Protein AF-A0A357AK69-F1 (afdb_monomer_lite)

Sequence (45 aa):
MSKNRRKYDEEFKKRAVRMSYTSERAVTEVAKSLGITSNMIYLWR

Secondary structure (DSSP, 8-state):
------PPPHHHHHHHHHHHHHSSS-HHHHHHHHTS-HHHHHHH-

Radius of gyration: 10.85 Å; chains: 1; bounding box: 28×16×28 Å

Structure (mmCIF, N/CA/C/O backbone):
data_AF-A0A357AK69-F1
#
_entry.id   AF-A0A357AK69-F1
#
loop_
_atom_site.group_PDB
_atom_site.id
_atom_site.type_symbol
_atom_site.label_atom_id
_atom_site.label_alt_id
_atom_site.label_comp_id
_atom_site.label_asym_id
_atom_site.label_entity_id
_atom_site.label_seq_id
_atom_site.pdbx_PDB_ins_code
_atom_site.Cartn_x
_atom_site.Cartn_y
_atom_site.Cartn_z
_atom_site.occupancy
_atom_site.B_iso_or_equiv
_atom_site.auth_seq_id
_atom_site.auth_comp_id
_atom_site.auth_asym_id
_atom_site.auth_atom_id
_atom_site.pdbx_PDB_model_num
ATOM 1 N N . MET A 1 1 ? -19.611 6.771 15.895 1.00 41.59 1 MET A N 1
ATOM 2 C CA . MET A 1 1 ? -19.104 5.622 15.110 1.00 41.59 1 MET A CA 1
ATOM 3 C C . MET A 1 1 ? -17.581 5.645 15.123 1.00 41.59 1 MET A C 1
ATOM 5 O O . MET A 1 1 ? -16.966 6.340 14.320 1.00 41.59 1 MET A O 1
ATOM 9 N N . SER A 1 2 ? -16.963 4.957 16.079 1.00 51.69 2 SER A N 1
ATOM 10 C CA . SER A 1 2 ? -15.506 4.859 16.202 1.00 51.69 2 SER A CA 1
ATOM 11 C C . SER A 1 2 ? -14.986 4.050 15.015 1.00 51.69 2 SER A C 1
ATOM 13 O O . SER A 1 2 ? -15.151 2.834 14.978 1.00 51.69 2 SER A O 1
ATOM 15 N N . LYS A 1 3 ? -14.414 4.715 14.000 1.00 60.88 3 LYS A N 1
ATOM 16 C CA . LYS A 1 3 ? -13.711 4.029 12.907 1.00 60.88 3 LYS A CA 1
ATOM 17 C C . LYS A 1 3 ? -12.575 3.242 13.547 1.00 60.88 3 LYS A C 1
ATOM 19 O O . LYS A 1 3 ? -11.562 3.827 13.921 1.00 60.88 3 LYS A O 1
ATOM 24 N N . ASN A 1 4 ? -12.787 1.943 13.727 1.00 61.97 4 ASN A N 1
ATOM 25 C CA . ASN A 1 4 ? -11.810 1.029 14.287 1.00 61.97 4 ASN A CA 1
ATOM 26 C C . ASN A 1 4 ? -10.643 0.982 13.294 1.00 61.97 4 ASN A C 1
ATOM 28 O O . ASN A 1 4 ? -10.702 0.311 12.262 1.00 61.97 4 ASN A O 1
ATOM 32 N N . ARG A 1 5 ? -9.645 1.846 13.512 1.00 67.44 5 ARG A N 1
ATOM 33 C CA . ARG A 1 5 ? -8.483 1.963 12.635 1.00 67.44 5 ARG A CA 1
ATOM 34 C C . ARG A 1 5 ? -7.709 0.668 12.805 1.00 67.44 5 ARG A C 1
ATOM 36 O O . ARG A 1 5 ? -7.050 0.491 13.825 1.00 67.44 5 ARG A O 1
ATOM 43 N N . ARG A 1 6 ? -7.822 -0.237 11.826 1.00 72.62 6 ARG A N 1
ATOM 44 C CA . ARG A 1 6 ? -6.997 -1.446 11.757 1.00 72.62 6 ARG A CA 1
ATOM 45 C C . ARG A 1 6 ? -5.538 -1.015 11.911 1.00 72.62 6 ARG A C 1
ATOM 47 O O . ARG A 1 6 ? -5.003 -0.321 11.046 1.00 72.62 6 ARG A O 1
ATOM 54 N N . LYS A 1 7 ? -4.932 -1.352 13.051 1.00 76.62 7 LYS A N 1
ATOM 55 C CA . LYS A 1 7 ? -3.491 -1.221 13.244 1.00 76.62 7 LYS A CA 1
ATOM 56 C C . LYS A 1 7 ? -2.856 -2.370 12.479 1.00 76.62 7 LYS A C 1
ATOM 58 O O . LYS A 1 7 ? -3.142 -3.526 12.763 1.00 76.62 7 LYS A O 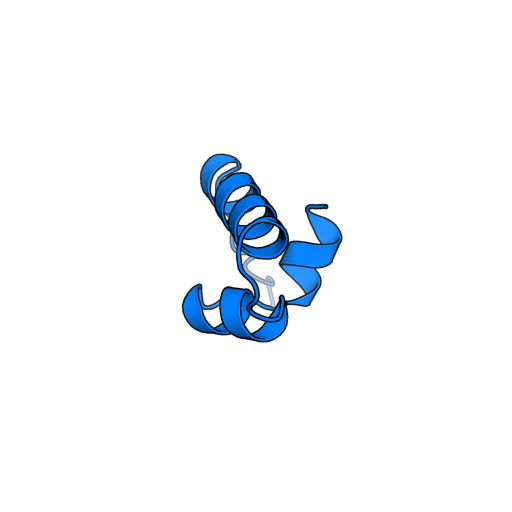1
ATOM 63 N N . TYR A 1 8 ? -2.054 -2.024 11.486 1.00 82.88 8 TYR A N 1
ATOM 64 C CA . TYR A 1 8 ? -1.196 -2.974 10.795 1.00 82.88 8 TYR A CA 1
ATOM 65 C C . TYR A 1 8 ? 0.199 -2.839 11.385 1.00 82.88 8 TYR A C 1
ATOM 67 O O . TYR A 1 8 ? 0.685 -1.713 11.528 1.00 82.88 8 TYR A O 1
ATOM 75 N N . ASP A 1 9 ? 0.821 -3.964 11.714 1.00 87.06 9 ASP A N 1
ATOM 76 C CA . ASP A 1 9 ? 2.211 -4.002 12.150 1.00 87.06 9 ASP A CA 1
ATOM 77 C C . ASP A 1 9 ? 3.148 -3.410 11.097 1.00 87.06 9 ASP A C 1
ATOM 79 O O . ASP A 1 9 ? 2.943 -3.562 9.891 1.00 87.06 9 ASP A O 1
ATOM 83 N N . GLU A 1 10 ? 4.223 -2.770 11.549 1.00 87.50 10 GLU A N 1
ATOM 84 C CA . GLU A 1 10 ? 5.249 -2.196 10.669 1.00 87.50 10 GLU A CA 1
ATOM 85 C C . GLU A 1 10 ? 5.863 -3.256 9.739 1.00 87.50 10 GLU A C 1
ATOM 87 O O . GLU A 1 10 ? 6.098 -3.005 8.558 1.00 87.50 10 GLU A O 1
ATOM 92 N N . GLU A 1 11 ? 6.036 -4.480 10.240 1.00 89.06 11 GLU A N 1
ATOM 93 C CA . GLU A 1 11 ? 6.443 -5.656 9.462 1.00 89.06 11 GLU A CA 1
ATOM 94 C C . GLU A 1 11 ? 5.465 -5.986 8.327 1.00 89.06 11 GLU A C 1
ATOM 96 O O . GLU A 1 11 ? 5.867 -6.407 7.240 1.00 89.06 11 GLU A O 1
ATOM 101 N N . PHE A 1 12 ? 4.162 -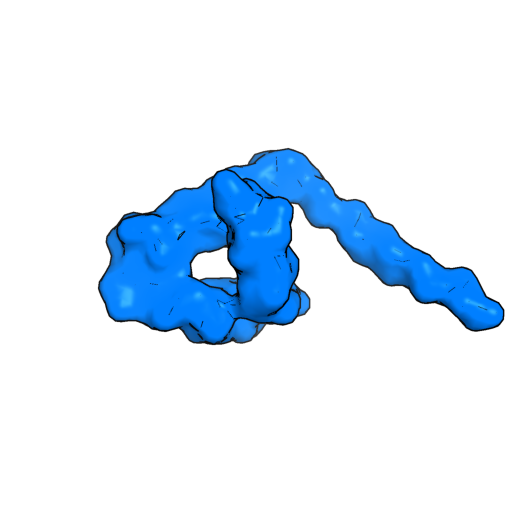5.813 8.558 1.00 89.00 12 PHE A N 1
ATOM 102 C CA . PHE A 1 12 ? 3.142 -6.031 7.537 1.00 89.00 12 PHE A CA 1
ATOM 103 C C . PHE A 1 12 ? 3.207 -4.944 6.461 1.00 89.00 12 PHE A C 1
ATOM 105 O O . PHE A 1 12 ?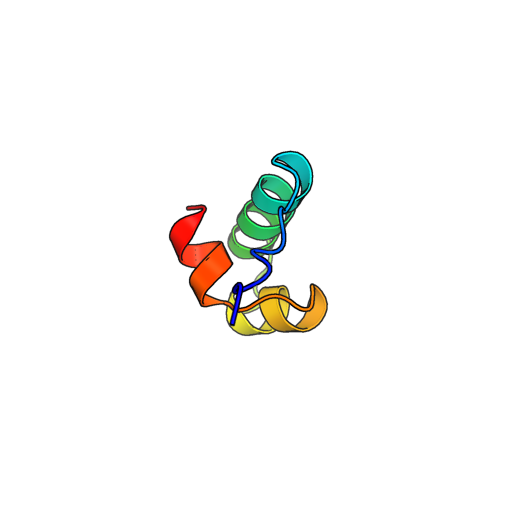 3.208 -5.257 5.270 1.00 89.00 12 PHE A O 1
ATOM 112 N N . LYS A 1 13 ? 3.348 -3.676 6.870 1.00 90.12 13 LYS A N 1
ATOM 113 C CA . LYS A 1 13 ? 3.479 -2.543 5.941 1.00 90.12 13 LYS A CA 1
ATOM 114 C C . LYS A 1 13 ? 4.701 -2.696 5.041 1.00 90.12 13 LYS A C 1
ATOM 116 O O . LYS A 1 13 ? 4.579 -2.625 3.820 1.00 90.12 13 LYS A O 1
ATOM 121 N N . LYS A 1 14 ? 5.864 -2.999 5.629 1.00 91.19 14 LYS A N 1
ATOM 122 C CA . LYS A 1 14 ? 7.119 -3.212 4.890 1.00 91.19 14 LYS A CA 1
ATOM 123 C C . LYS A 1 14 ? 7.018 -4.374 3.907 1.00 91.19 14 LYS A C 1
ATOM 125 O O . LYS A 1 14 ? 7.501 -4.253 2.783 1.00 91.19 14 LYS A O 1
ATOM 130 N N . ARG A 1 15 ? 6.373 -5.482 4.297 1.00 90.88 15 ARG A N 1
ATOM 131 C CA . ARG A 1 15 ? 6.123 -6.615 3.393 1.00 90.88 15 ARG A CA 1
ATOM 132 C C . ARG A 1 15 ? 5.220 -6.220 2.230 1.00 90.88 15 ARG A C 1
ATOM 134 O O . ARG A 1 15 ? 5.571 -6.527 1.097 1.00 90.88 15 ARG A O 1
ATOM 141 N N . ALA A 1 16 ? 4.120 -5.512 2.484 1.00 89.94 16 ALA A N 1
ATOM 142 C CA . ALA A 1 16 ? 3.201 -5.059 1.439 1.00 89.94 16 ALA A CA 1
ATOM 143 C C . ALA A 1 16 ? 3.886 -4.118 0.432 1.00 89.94 16 ALA A C 1
ATOM 145 O O . ALA A 1 16 ? 3.767 -4.313 -0.777 1.00 89.94 16 ALA A O 1
ATOM 146 N N . VAL A 1 17 ? 4.664 -3.150 0.927 1.00 90.38 17 VAL A N 1
ATOM 147 C CA . VAL A 1 17 ? 5.429 -2.218 0.087 1.00 90.38 17 VAL A CA 1
ATOM 148 C C . VAL A 1 17 ? 6.497 -2.965 -0.709 1.00 90.38 17 VAL A C 1
ATOM 150 O O . VAL A 1 17 ? 6.542 -2.831 -1.929 1.00 90.38 17 VAL A O 1
ATOM 153 N N . ARG A 1 18 ? 7.304 -3.825 -0.074 1.00 90.25 18 ARG A N 1
ATOM 154 C CA . ARG A 1 18 ? 8.32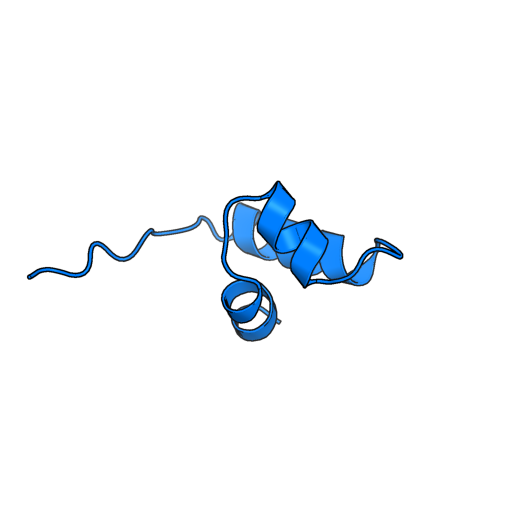2 -4.626 -0.774 1.00 90.25 18 ARG A CA 1
ATOM 155 C C . ARG A 1 18 ? 7.700 -5.478 -1.876 1.00 90.25 18 ARG A C 1
ATOM 157 O O . ARG A 1 18 ? 8.186 -5.446 -2.996 1.00 90.25 18 ARG A O 1
ATOM 164 N N . MET A 1 19 ? 6.605 -6.172 -1.575 1.00 87.56 19 MET A N 1
ATOM 165 C CA . MET A 1 19 ? 5.896 -7.016 -2.534 1.00 87.56 19 MET A CA 1
ATOM 166 C C . MET A 1 19 ? 5.383 -6.202 -3.728 1.00 87.56 19 MET A C 1
ATOM 168 O O . MET A 1 19 ? 5.470 -6.670 -4.854 1.00 87.56 19 MET A O 1
ATOM 172 N N . SER A 1 20 ? 4.937 -4.961 -3.508 1.00 85.38 20 SER A N 1
ATOM 173 C CA . SER A 1 20 ? 4.530 -4.064 -4.597 1.00 85.38 20 SER A CA 1
ATOM 174 C C . SER A 1 20 ? 5.682 -3.581 -5.488 1.00 85.38 20 SER A C 1
ATOM 176 O O . SER A 1 20 ? 5.451 -3.268 -6.648 1.00 85.38 20 SER A O 1
ATOM 178 N N . TYR A 1 21 ? 6.912 -3.532 -4.964 1.00 83.62 21 TYR A N 1
ATOM 179 C CA . TYR A 1 21 ? 8.109 -3.172 -5.731 1.00 83.62 21 TYR A CA 1
ATOM 180 C C . TYR A 1 21 ? 8.752 -4.362 -6.442 1.00 83.62 21 TYR A C 1
ATOM 182 O O . TYR A 1 21 ? 9.336 -4.196 -7.506 1.00 83.62 21 TYR A O 1
ATOM 190 N N . THR A 1 22 ? 8.714 -5.546 -5.830 1.00 81.12 22 THR A N 1
ATOM 191 C CA . THR A 1 22 ? 9.409 -6.732 -6.348 1.00 81.12 22 THR A CA 1
ATOM 192 C C . THR A 1 22 ? 8.553 -7.562 -7.288 1.00 81.12 22 THR A C 1
ATOM 194 O O . THR A 1 22 ? 9.087 -8.381 -8.026 1.00 81.12 22 THR A O 1
ATOM 197 N N . SER A 1 23 ? 7.229 -7.435 -7.212 1.00 70.50 23 SER A N 1
ATOM 198 C CA . SER A 1 23 ? 6.323 -8.203 -8.056 1.00 70.50 23 SER A CA 1
ATOM 199 C C . SER A 1 23 ? 6.022 -7.416 -9.328 1.00 70.50 23 SER A C 1
ATOM 201 O O . SER A 1 23 ? 5.710 -6.234 -9.263 1.00 70.50 23 SER A O 1
ATOM 203 N N . GLU A 1 24 ? 6.017 -8.090 -10.478 1.00 76.12 24 GLU A N 1
ATOM 204 C CA . GLU A 1 24 ? 5.480 -7.557 -11.745 1.00 76.12 24 GLU A CA 1
ATOM 205 C C . GLU A 1 24 ? 3.956 -7.310 -11.681 1.00 76.12 24 GLU A C 1
ATOM 207 O O . GLU A 1 24 ? 3.337 -6.857 -12.642 1.00 76.12 24 GLU A O 1
ATOM 212 N N . ARG A 1 25 ? 3.332 -7.625 -10.539 1.00 80.31 25 ARG A N 1
ATOM 213 C CA . ARG A 1 25 ? 1.906 -7.448 -10.268 1.00 80.31 25 ARG A CA 1
ATOM 214 C C . ARG A 1 25 ? 1.600 -6.025 -9.824 1.00 80.31 25 ARG A C 1
ATOM 216 O O . ARG A 1 25 ? 2.343 -5.413 -9.058 1.00 80.31 25 ARG A O 1
ATOM 223 N N . ALA A 1 26 ? 0.436 -5.529 -10.230 1.00 87.25 26 ALA A N 1
ATOM 224 C CA . ALA A 1 26 ? -0.019 -4.204 -9.835 1.00 87.25 26 ALA A CA 1
ATOM 225 C C . ALA A 1 26 ? -0.233 -4.103 -8.312 1.00 87.25 26 ALA A C 1
ATOM 227 O O . ALA A 1 26 ? -0.688 -5.044 -7.656 1.00 87.25 26 ALA A O 1
ATOM 228 N N . VAL A 1 27 ? 0.003 -2.910 -7.751 1.00 88.19 27 VAL A N 1
ATOM 229 C CA . VAL A 1 27 ? -0.238 -2.585 -6.327 1.00 88.19 27 VAL A CA 1
ATOM 230 C C . VAL A 1 27 ? -1.657 -2.977 -5.886 1.00 88.19 27 VAL A C 1
ATOM 232 O O . VAL A 1 27 ? -1.873 -3.406 -4.754 1.00 88.19 27 VAL A O 1
ATOM 235 N N . THR A 1 28 ? -2.633 -2.862 -6.787 1.00 89.94 28 THR A N 1
ATOM 236 C CA . THR A 1 28 ? -4.033 -3.252 -6.575 1.00 89.94 28 THR A CA 1
ATOM 237 C C . THR A 1 28 ? -4.215 -4.751 -6.362 1.00 89.94 28 THR A C 1
ATOM 239 O O . THR A 1 28 ? -5.006 -5.141 -5.504 1.00 89.94 28 THR A O 1
ATOM 242 N N . GLU A 1 29 ? -3.474 -5.591 -7.081 1.00 90.31 29 GLU A N 1
ATOM 243 C CA . GLU A 1 29 ? -3.513 -7.043 -6.910 1.00 90.31 29 GLU A CA 1
ATOM 244 C C . GLU A 1 29 ? -2.842 -7.472 -5.610 1.00 90.31 29 GLU A C 1
ATOM 246 O O . GLU A 1 29 ? -3.400 -8.281 -4.868 1.00 90.31 29 GLU A O 1
ATOM 251 N N . VAL A 1 30 ? -1.690 -6.876 -5.288 1.00 89.44 30 VAL A N 1
ATOM 252 C CA . VAL A 1 30 ? -0.993 -7.106 -4.013 1.00 89.44 30 VAL A CA 1
ATOM 253 C C . VAL A 1 30 ? -1.900 -6.725 -2.841 1.00 89.44 30 VAL A C 1
ATOM 255 O O . VAL A 1 30 ? -2.077 -7.502 -1.905 1.00 89.44 30 VAL A O 1
ATOM 258 N N . ALA A 1 31 ? -2.554 -5.566 -2.918 1.00 89.94 31 ALA A N 1
ATOM 259 C CA . ALA A 1 31 ? -3.491 -5.109 -1.899 1.00 89.94 31 ALA A CA 1
ATOM 260 C C . ALA A 1 31 ? -4.705 -6.042 -1.757 1.00 89.94 31 ALA A C 1
ATOM 262 O O . ALA A 1 31 ? -5.058 -6.425 -0.640 1.00 89.94 31 ALA A O 1
ATOM 263 N N . LYS A 1 32 ? -5.294 -6.470 -2.883 1.00 90.69 32 LYS A N 1
ATOM 264 C CA . LYS A 1 32 ? -6.422 -7.412 -2.910 1.00 90.69 32 LYS A CA 1
ATOM 265 C C . LYS A 1 32 ? -6.043 -8.761 -2.297 1.00 90.69 32 LYS A C 1
ATOM 267 O O . LYS A 1 32 ? -6.813 -9.295 -1.505 1.00 90.69 32 LYS A O 1
ATOM 272 N N . SER A 1 33 ? -4.848 -9.271 -2.599 1.00 88.94 33 SER A N 1
ATOM 273 C CA . SER A 1 33 ? -4.324 -10.514 -2.021 1.00 88.94 33 SER A CA 1
ATOM 274 C C . SER A 1 33 ? -4.075 -10.410 -0.514 1.00 88.94 33 SER A C 1
ATOM 276 O O . SER A 1 33 ? -4.201 -11.404 0.194 1.00 88.94 33 SER A O 1
ATOM 278 N N . LEU A 1 34 ? -3.715 -9.223 -0.023 1.00 86.56 34 LEU A N 1
ATOM 279 C CA . LEU A 1 34 ? -3.454 -8.955 1.393 1.00 86.56 34 LEU A CA 1
ATOM 280 C C . LEU A 1 34 ? -4.708 -8.509 2.169 1.00 86.56 34 LEU A C 1
ATOM 282 O O . LEU A 1 34 ? -4.634 -8.295 3.378 1.00 86.56 34 LEU A O 1
ATOM 286 N N . GLY A 1 35 ? -5.854 -8.343 1.498 1.00 88.31 35 GLY A N 1
ATOM 287 C CA . GLY A 1 35 ? -7.095 -7.868 2.118 1.00 88.31 35 GLY A CA 1
ATOM 288 C C . GLY A 1 35 ? -7.040 -6.409 2.587 1.00 88.31 35 GLY A C 1
ATOM 289 O O . GLY A 1 35 ? -7.797 -6.015 3.482 1.00 88.31 35 GLY A O 1
ATOM 290 N N . ILE A 1 36 ? -6.144 -5.608 2.004 1.00 88.69 36 ILE A N 1
ATOM 291 C CA . ILE A 1 36 ? -5.997 -4.176 2.281 1.00 88.69 36 ILE A CA 1
ATOM 292 C C . ILE A 1 36 ? -6.377 -3.343 1.061 1.00 88.69 36 ILE A C 1
ATOM 294 O O . ILE A 1 36 ? -6.471 -3.827 -0.064 1.00 88.69 36 ILE A O 1
ATOM 298 N N . THR A 1 37 ? -6.588 -2.052 1.275 1.00 89.50 37 THR A N 1
ATOM 299 C CA . THR A 1 37 ? -6.786 -1.099 0.185 1.00 89.50 37 THR A CA 1
ATOM 300 C C . THR A 1 37 ? -5.446 -0.722 -0.436 1.00 89.50 37 THR A C 1
ATOM 302 O O . THR A 1 37 ? -4.488 -0.433 0.280 1.00 89.50 37 THR A O 1
ATOM 305 N N . SER A 1 38 ? -5.387 -0.641 -1.768 1.00 89.75 38 SER A N 1
ATOM 306 C CA . SER A 1 38 ? -4.185 -0.216 -2.507 1.00 89.75 38 SER A CA 1
ATOM 307 C C . SER A 1 38 ? -3.677 1.153 -2.061 1.00 89.75 38 SER A C 1
ATOM 309 O O . SER A 1 38 ? -2.472 1.358 -1.960 1.00 89.75 38 SER A O 1
ATOM 311 N N . ASN A 1 39 ? -4.589 2.053 -1.683 1.00 89.75 39 ASN A N 1
ATOM 312 C CA . ASN A 1 39 ? -4.254 3.356 -1.114 1.00 89.75 39 ASN A CA 1
ATOM 313 C C . ASN A 1 39 ? -3.352 3.260 0.132 1.00 89.75 39 ASN A C 1
ATOM 315 O O . ASN A 1 39 ? -2.515 4.125 0.348 1.00 89.75 39 ASN A O 1
ATOM 319 N N . MET A 1 40 ? -3.480 2.200 0.942 1.00 88.38 40 MET A N 1
ATOM 320 C CA . MET A 1 40 ? -2.620 2.013 2.117 1.00 88.38 40 MET A CA 1
ATOM 321 C C . MET A 1 40 ? -1.175 1.721 1.718 1.00 88.38 40 MET A C 1
ATOM 323 O O . MET A 1 40 ? -0.268 2.228 2.361 1.00 88.38 40 MET A O 1
ATOM 327 N N . ILE A 1 41 ? -0.957 0.971 0.635 1.00 89.00 41 ILE A N 1
ATOM 328 C CA . ILE A 1 41 ? 0.391 0.688 0.132 1.00 89.00 41 ILE A CA 1
ATOM 329 C C . ILE A 1 41 ? 1.046 1.974 -0.387 1.00 89.00 41 ILE A C 1
ATOM 331 O O . ILE A 1 41 ? 2.206 2.221 -0.078 1.00 89.00 41 ILE A O 1
ATOM 335 N N . TYR A 1 42 ? 0.295 2.834 -1.087 1.00 88.50 42 TYR A N 1
ATOM 336 C CA . TYR A 1 42 ? 0.792 4.151 -1.511 1.00 88.50 42 TYR A CA 1
ATOM 337 C C . TYR A 1 42 ? 1.124 5.078 -0.333 1.00 88.50 42 TYR A C 1
AT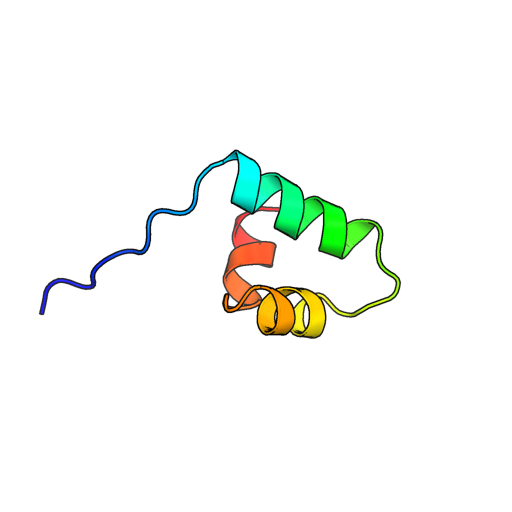OM 339 O O . TYR A 1 42 ? 2.077 5.839 -0.427 1.00 88.50 42 TYR A O 1
ATOM 347 N N . LEU A 1 43 ? 0.373 5.002 0.773 1.00 86.00 43 LEU A N 1
ATOM 348 C CA . LEU A 1 43 ? 0.642 5.768 1.999 1.00 86.00 43 LEU A CA 1
ATOM 349 C C . LEU A 1 43 ? 1.841 5.245 2.806 1.00 86.00 43 LEU A C 1
ATOM 351 O O . LEU A 1 43 ? 2.342 5.960 3.668 1.00 86.00 43 LEU A O 1
ATOM 355 N N . TRP A 1 44 ? 2.239 3.987 2.607 1.00 87.94 44 TRP A N 1
ATOM 356 C CA . TRP A 1 44 ? 3.375 3.362 3.299 1.00 87.94 44 TRP A CA 1
ATOM 357 C C . TRP A 1 44 ? 4.668 3.388 2.489 1.00 87.94 44 TRP A C 1
ATOM 359 O O . TRP A 1 44 ? 5.704 2.964 3.003 1.00 87.94 44 TRP A O 1
ATOM 369 N N . ARG A 1 45 ? 4.584 3.824 1.231 1.00 75.88 45 ARG A N 1
ATOM 370 C CA . ARG A 1 45 ? 5.743 4.152 0.409 1.00 75.88 45 ARG A CA 1
ATOM 371 C C . ARG A 1 45 ? 6.497 5.325 1.024 1.00 75.88 45 ARG A C 1
ATOM 373 O O . ARG A 1 45 ? 7.742 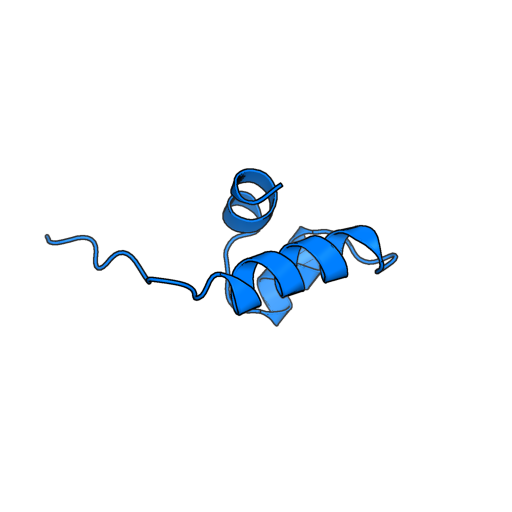5.247 0.995 1.00 75.88 45 ARG A O 1
#

Foldseek 3Di:
DPPPPPDDDPVRLVVLLVCCVPDPDHLCVSCVVVVHHSVSNVVSD

pLDDT: mean 83.08, std 10.97, range [41.59, 91.19]